Protein AF-A0A969KQF0-F1 (afdb_monomer_lite)

Foldseek 3Di:
DDDDDDDDDDPVVCVVVVHDPVVVVLVVQLVVLVVCVVVVNDDPQVSCVSSVHDSVPPPDDPPPPPPPDPDD

Radius of gyration: 18.61 Å; chains: 1; bounding box: 50×41×46 Å

Secondary structure (DSSP, 8-state):
----------HHHHHHTTS-HHHHHHHHHHHHHHHHHHTTSS-HHHHHHHHT--GGG---------------

Structure (mmCIF, N/CA/C/O backbone):
data_AF-A0A969KQF0-F1
#
_entry.id   AF-A0A969KQF0-F1
#
loop_
_atom_site.group_PDB
_atom_site.id
_atom_site.type_symbol
_atom_site.label_atom_id
_atom_site.label_alt_id
_atom_site.label_comp_id
_atom_site.label_asym_id
_atom_site.label_entity_id
_atom_site.label_seq_id
_atom_site.pdbx_PDB_ins_code
_atom_site.Cartn_x
_atom_site.Cartn_y
_atom_site.Cartn_z
_atom_site.occupancy
_atom_site.B_iso_or_equiv
_atom_site.auth_seq_id
_atom_site.auth_comp_id
_atom_site.auth_asym_id
_atom_site.auth_atom_id
_atom_site.pdbx_PDB_model_num
ATOM 1 N N . MET A 1 1 ? 5.885 15.932 -10.895 1.00 71.88 1 MET A N 1
ATOM 2 C CA . MET A 1 1 ? 4.467 16.180 -10.554 1.00 71.88 1 MET A CA 1
ATOM 3 C C . MET A 1 1 ? 3.997 14.967 -9.776 1.00 71.88 1 MET A C 1
ATOM 5 O O . MET A 1 1 ? 4.254 13.863 -10.238 1.00 71.88 1 MET A O 1
ATOM 9 N N . ASN A 1 2 ? 3.394 15.155 -8.603 1.00 79.00 2 ASN A N 1
ATOM 10 C CA . ASN A 1 2 ? 3.011 14.055 -7.715 1.00 79.00 2 ASN A CA 1
ATOM 11 C C . ASN A 1 2 ? 1.483 14.019 -7.626 1.00 79.00 2 ASN A C 1
ATOM 13 O O . ASN A 1 2 ? 0.859 15.064 -7.457 1.00 79.00 2 ASN A O 1
ATOM 17 N N . HIS A 1 3 ? 0.895 12.830 -7.748 1.00 88.12 3 HIS A N 1
ATOM 18 C CA . HIS A 1 3 ? -0.551 12.625 -7.670 1.00 88.12 3 HIS A CA 1
ATOM 19 C C . HIS A 1 3 ? -0.893 11.822 -6.415 1.00 88.12 3 HIS A C 1
ATOM 21 O O . HIS A 1 3 ? -0.193 10.866 -6.086 1.00 88.12 3 HIS A O 1
ATOM 27 N N . GLN A 1 4 ? -1.970 12.208 -5.730 1.00 89.81 4 GLN A N 1
ATOM 28 C CA . GLN A 1 4 ? -2.494 11.484 -4.576 1.00 89.81 4 GLN A CA 1
ATOM 29 C C . GLN A 1 4 ? -3.728 10.684 -4.989 1.00 89.81 4 GLN A C 1
ATOM 31 O O . GLN A 1 4 ? -4.659 11.229 -5.578 1.00 89.81 4 GLN A O 1
ATOM 36 N N . ILE A 1 5 ? -3.721 9.394 -4.659 1.00 90.56 5 ILE A N 1
ATOM 37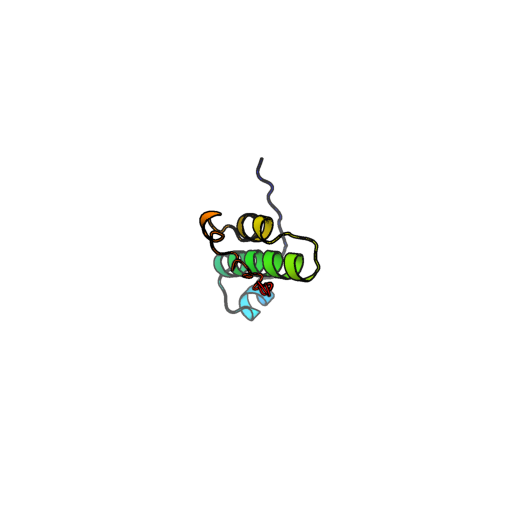 C CA . ILE A 1 5 ? -4.852 8.487 -4.849 1.00 90.56 5 ILE A CA 1
ATOM 38 C C . ILE A 1 5 ? -5.429 8.177 -3.468 1.00 90.56 5 ILE A C 1
ATOM 40 O O . ILE A 1 5 ? -4.692 7.755 -2.578 1.00 90.56 5 ILE A O 1
ATOM 44 N N . THR A 1 6 ? -6.733 8.391 -3.289 1.00 93.62 6 THR A N 1
ATOM 45 C CA . THR A 1 6 ? -7.435 8.145 -2.022 1.00 93.62 6 THR A CA 1
ATOM 46 C C . THR A 1 6 ? -8.387 6.972 -2.189 1.00 93.62 6 THR A C 1
ATOM 48 O O . THR A 1 6 ? -9.226 6.981 -3.088 1.00 93.62 6 THR A O 1
ATOM 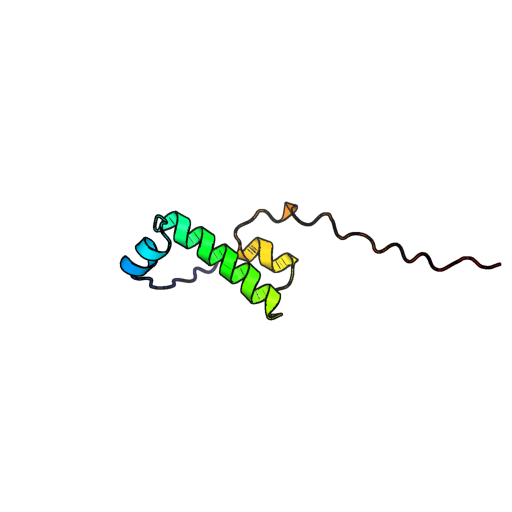51 N N . ILE A 1 7 ? -8.269 5.978 -1.311 1.00 92.62 7 ILE A N 1
ATOM 52 C CA . ILE A 1 7 ? -9.170 4.826 -1.254 1.00 92.62 7 ILE A CA 1
ATOM 53 C C . ILE A 1 7 ? -9.906 4.908 0.087 1.00 92.62 7 ILE A C 1
ATOM 55 O O . ILE A 1 7 ? -9.244 4.837 1.123 1.00 92.62 7 ILE A O 1
ATOM 59 N N . PRO A 1 8 ? -11.235 5.108 0.105 1.00 94.44 8 PRO A N 1
ATOM 60 C CA . PRO A 1 8 ? -11.995 5.057 1.344 1.00 94.44 8 PRO A CA 1
ATOM 61 C C . PRO A 1 8 ? -12.002 3.620 1.872 1.00 94.44 8 PRO A C 1
ATOM 63 O O . PRO A 1 8 ? -12.311 2.682 1.138 1.00 94.44 8 PRO A O 1
ATOM 66 N N . VAL A 1 9 ? -11.656 3.458 3.145 1.00 93.00 9 VAL A N 1
ATOM 67 C CA . VAL A 1 9 ? -11.614 2.165 3.832 1.00 93.00 9 VAL A CA 1
ATOM 68 C C . VAL A 1 9 ? -12.280 2.336 5.192 1.00 93.00 9 VAL A C 1
ATOM 70 O O . VAL A 1 9 ? -12.012 3.313 5.887 1.00 93.00 9 VAL A O 1
ATOM 73 N N . SER A 1 10 ? -13.162 1.408 5.558 1.00 96.12 10 SER A N 1
ATOM 74 C CA . SER A 1 10 ? -13.842 1.421 6.856 1.00 96.12 10 SER A CA 1
ATOM 75 C C . SER A 1 10 ? -12.894 1.008 7.982 1.00 96.12 10 SER A C 1
ATOM 77 O O . SER A 1 10 ? -12.032 0.150 7.780 1.00 96.12 10 SER A O 1
ATOM 79 N N . ASP A 1 11 ? -13.116 1.519 9.195 1.00 95.06 11 ASP A N 1
ATOM 80 C CA . ASP A 1 11 ? -12.360 1.108 10.388 1.00 95.06 11 ASP A CA 1
ATOM 81 C C . ASP A 1 11 ? -12.397 -0.411 10.620 1.00 95.06 11 ASP A C 1
ATOM 83 O O . ASP A 1 11 ? -11.390 -1.001 10.997 1.00 95.06 11 ASP A O 1
ATOM 87 N N . GLU A 1 12 ? -13.523 -1.070 10.321 1.00 96.88 12 GLU A N 1
ATOM 88 C CA . GLU A 1 12 ? -13.652 -2.533 10.401 1.00 96.88 12 GLU A CA 1
ATOM 89 C C . GLU A 1 12 ? -12.638 -3.254 9.499 1.00 96.88 12 GLU A C 1
ATOM 91 O O . GLU A 1 12 ? -12.032 -4.246 9.898 1.00 96.88 12 GLU A O 1
ATOM 96 N N . THR A 1 13 ? -12.403 -2.737 8.293 1.00 95.06 13 THR A N 1
ATOM 97 C CA . THR A 1 13 ? -11.430 -3.314 7.359 1.00 95.06 13 THR A CA 1
ATOM 98 C C . THR A 1 13 ? -10.003 -3.117 7.862 1.00 95.06 13 THR A C 1
ATOM 100 O O . THR A 1 13 ? -9.201 -4.047 7.796 1.00 95.06 13 THR A O 1
ATOM 103 N N . ILE A 1 14 ? -9.689 -1.942 8.415 1.00 95.19 14 ILE A N 1
ATOM 104 C CA . ILE A 1 14 ? -8.381 -1.678 9.036 1.00 95.19 14 ILE A CA 1
ATOM 105 C C . ILE A 1 14 ? -8.161 -2.605 10.241 1.00 95.19 14 ILE A C 1
ATOM 107 O O . ILE A 1 14 ? -7.086 -3.188 10.394 1.00 95.19 14 ILE A O 1
ATOM 111 N N . LEU A 1 15 ? -9.202 -2.821 11.049 1.00 94.81 15 LEU A N 1
ATOM 112 C CA . LEU A 1 15 ? -9.175 -3.753 12.173 1.00 94.81 15 LEU A CA 1
ATOM 113 C C . LEU A 1 15 ? -8.961 -5.202 11.710 1.00 94.81 15 LEU A C 1
ATOM 115 O O . LEU A 1 15 ? -8.163 -5.923 12.308 1.00 94.81 15 LEU A O 1
ATOM 119 N N . ALA A 1 16 ? -9.625 -5.622 10.630 1.00 95.25 16 ALA A N 1
ATOM 120 C CA . ALA A 1 16 ? -9.460 -6.952 10.043 1.00 95.25 16 ALA A CA 1
ATOM 121 C C . ALA A 1 16 ? -8.041 -7.182 9.494 1.00 95.25 16 ALA A C 1
ATOM 123 O O . ALA A 1 16 ? -7.513 -8.291 9.606 1.00 95.25 16 ALA A O 1
ATOM 124 N N . LEU A 1 17 ? -7.401 -6.129 8.972 1.00 92.12 17 LEU A N 1
ATOM 125 C CA . LEU A 1 17 ? -5.988 -6.130 8.573 1.00 92.12 17 LEU A CA 1
ATOM 126 C C . LEU A 1 17 ? -5.025 -6.174 9.770 1.00 92.12 17 LEU A C 1
ATOM 128 O O . LEU A 1 17 ? -3.837 -6.411 9.579 1.00 92.12 17 LEU A O 1
ATOM 132 N N . LYS A 1 18 ? -5.519 -5.986 11.004 1.00 95.50 18 LYS A N 1
ATOM 133 C CA . LYS A 1 18 ? -4.717 -5.934 12.240 1.00 95.50 18 LYS A CA 1
ATOM 134 C C . LYS A 1 18 ? -3.600 -4.887 12.176 1.00 95.50 18 LYS A C 1
ATOM 136 O O . LYS A 1 18 ? -2.535 -5.069 12.764 1.00 95.50 18 LYS A O 1
ATOM 141 N N . ALA A 1 19 ? -3.862 -3.787 11.480 1.00 92.75 19 ALA A N 1
ATOM 142 C CA . ALA A 1 19 ? -2.911 -2.714 11.246 1.00 92.75 19 ALA A CA 1
ATOM 143 C C . ALA A 1 19 ? -3.453 -1.383 11.780 1.00 92.75 19 ALA A C 1
ATOM 145 O O . ALA A 1 19 ? -4.648 -1.215 12.014 1.00 92.75 19 ALA A O 1
ATOM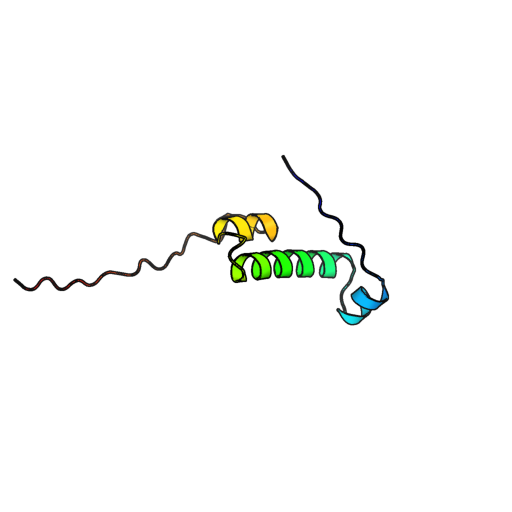 146 N N . THR A 1 20 ? -2.567 -0.405 11.955 1.00 95.00 20 THR A N 1
ATOM 147 C CA . THR A 1 20 ? -2.992 0.992 12.102 1.00 95.00 20 THR A CA 1
ATOM 148 C C . THR A 1 20 ? -3.318 1.574 10.721 1.00 95.00 20 THR A C 1
ATOM 150 O O . THR A 1 20 ? -2.816 1.061 9.720 1.00 95.00 20 THR A O 1
ATOM 153 N N . PRO A 1 21 ? -4.092 2.672 10.617 1.00 92.69 21 PRO A N 1
ATOM 154 C CA . PRO A 1 21 ? -4.402 3.281 9.320 1.00 92.69 21 PRO A CA 1
ATOM 155 C C . PRO A 1 21 ? -3.159 3.646 8.491 1.00 92.69 21 PRO A C 1
ATOM 157 O O . PRO A 1 21 ? -3.159 3.484 7.273 1.00 92.69 21 PRO A O 1
ATOM 160 N N . GLY A 1 22 ? -2.084 4.099 9.149 1.00 92.44 22 GLY A N 1
ATOM 161 C CA . GLY A 1 22 ? -0.809 4.400 8.492 1.00 92.44 22 GLY A CA 1
ATOM 162 C C . GLY A 1 22 ? -0.153 3.153 7.897 1.00 92.44 22 GLY A C 1
ATOM 163 O O . GLY A 1 22 ? 0.136 3.130 6.703 1.00 92.44 22 GLY A O 1
ATOM 164 N N . HIS A 1 23 ? -0.009 2.095 8.704 1.00 93.50 23 HIS A N 1
ATOM 165 C CA . HIS A 1 23 ? 0.552 0.817 8.252 1.00 93.50 23 HIS A CA 1
ATOM 166 C C . HIS A 1 23 ? -0.289 0.178 7.140 1.00 93.50 23 HIS A C 1
ATOM 168 O O . HIS A 1 23 ? 0.256 -0.256 6.130 1.00 93.50 23 HIS A O 1
ATOM 174 N N . ALA A 1 24 ? -1.618 0.197 7.269 1.00 94.44 24 ALA A N 1
ATOM 175 C CA . ALA A 1 24 ? -2.518 -0.300 6.233 1.00 94.44 24 ALA A CA 1
ATOM 176 C C . ALA A 1 24 ? -2.339 0.462 4.909 1.00 94.44 24 ALA A C 1
ATOM 178 O O . ALA A 1 24 ? -2.373 -0.140 3.838 1.00 94.44 24 ALA A O 1
ATOM 179 N N . GLY A 1 25 ? -2.112 1.779 4.959 1.00 93.31 25 GLY A N 1
ATOM 180 C CA . GLY A 1 25 ? -1.828 2.587 3.772 1.00 93.31 25 GLY A CA 1
ATOM 181 C C . GLY A 1 25 ? -0.516 2.209 3.075 1.00 93.31 25 GLY A C 1
ATOM 182 O O . GLY A 1 25 ? -0.461 2.178 1.843 1.00 93.31 25 GLY A O 1
ATOM 183 N N . GLU A 1 26 ? 0.531 1.903 3.840 1.00 92.69 26 GLU A N 1
ATOM 184 C CA . GLU A 1 26 ? 1.820 1.435 3.314 1.00 92.69 26 GLU A CA 1
ATOM 185 C C . GLU A 1 26 ? 1.701 0.041 2.683 1.00 92.69 26 GLU A C 1
ATOM 187 O O . GLU A 1 26 ? 2.139 -0.166 1.547 1.00 92.69 26 GLU A O 1
ATOM 192 N N . GLU A 1 27 ? 1.035 -0.890 3.368 1.00 92.62 27 GLU A N 1
ATOM 193 C CA . GLU A 1 27 ? 0.789 -2.247 2.869 1.00 92.62 27 GLU A CA 1
ATOM 194 C C . GLU A 1 27 ? -0.078 -2.243 1.606 1.00 92.62 27 GLU A C 1
ATOM 196 O O . GLU A 1 27 ? 0.265 -2.900 0.621 1.00 92.62 27 GLU A O 1
ATOM 201 N N . LEU A 1 28 ? -1.161 -1.458 1.583 1.00 93.62 28 LEU A N 1
ATOM 202 C CA . LEU A 1 28 ? -2.025 -1.318 0.407 1.00 93.62 28 LEU A CA 1
ATOM 203 C C . LEU A 1 28 ? -1.272 -0.724 -0.783 1.00 93.62 28 LEU A C 1
ATOM 205 O O . LEU A 1 28 ? -1.470 -1.163 -1.918 1.00 93.62 28 LEU A O 1
ATOM 209 N N . ARG A 1 29 ? -0.391 0.251 -0.542 1.00 93.00 29 ARG A N 1
ATOM 210 C CA . ARG A 1 29 ? 0.447 0.835 -1.593 1.00 93.00 29 ARG A CA 1
ATOM 211 C C . ARG A 1 29 ? 1.378 -0.216 -2.200 1.00 93.00 29 ARG A C 1
ATOM 213 O O . ARG A 1 29 ? 1.464 -0.313 -3.426 1.00 93.00 29 ARG A O 1
ATOM 220 N N . LEU A 1 30 ? 2.038 -1.018 -1.364 1.00 93.38 30 LEU A N 1
ATOM 221 C CA . LEU A 1 30 ? 2.913 -2.096 -1.823 1.00 93.38 30 LEU A CA 1
ATOM 222 C C . LEU A 1 30 ? 2.126 -3.182 -2.569 1.00 93.38 30 LEU A C 1
ATOM 224 O O . LEU A 1 30 ? 2.506 -3.569 -3.676 1.00 93.38 30 LEU A O 1
ATOM 228 N N . ALA A 1 31 ? 1.003 -3.629 -2.007 1.00 94.62 31 ALA A N 1
ATOM 229 C CA . ALA A 1 31 ? 0.139 -4.634 -2.616 1.00 94.62 31 ALA A CA 1
ATOM 230 C C . ALA A 1 31 ? -0.391 -4.177 -3.984 1.00 94.62 31 ALA A C 1
ATOM 232 O O . ALA A 1 31 ? -0.397 -4.959 -4.934 1.00 94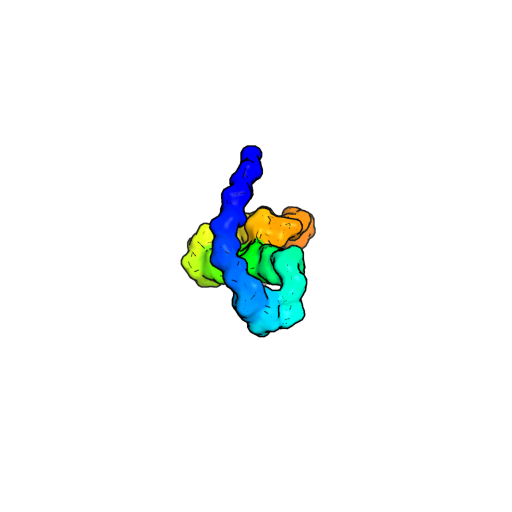.62 31 ALA A O 1
ATOM 233 N N . ALA A 1 32 ? -0.773 -2.904 -4.121 1.00 95.12 32 ALA A N 1
ATOM 234 C CA . ALA A 1 32 ? -1.178 -2.331 -5.401 1.00 95.12 32 ALA A CA 1
ATOM 235 C C . ALA A 1 32 ? -0.025 -2.332 -6.418 1.00 95.12 32 ALA A C 1
ATOM 237 O O . ALA A 1 32 ? -0.232 -2.727 -7.566 1.00 95.12 32 ALA A O 1
ATOM 238 N N . ALA A 1 33 ? 1.187 -1.941 -6.007 1.00 94.75 33 ALA A N 1
ATOM 239 C CA . ALA A 1 33 ? 2.361 -1.948 -6.879 1.00 94.75 33 ALA A CA 1
ATOM 240 C C . ALA A 1 33 ? 2.665 -3.360 -7.408 1.00 94.75 33 ALA A C 1
ATOM 242 O O . ALA A 1 33 ? 2.821 -3.548 -8.617 1.00 94.75 33 ALA A O 1
ATOM 243 N N . ILE A 1 34 ? 2.673 -4.356 -6.517 1.00 95.19 34 ILE A N 1
ATOM 244 C CA . ILE A 1 34 ? 2.887 -5.764 -6.874 1.00 95.19 34 ILE A CA 1
ATOM 245 C C . ILE A 1 34 ? 1.770 -6.245 -7.796 1.00 95.19 34 ILE A C 1
ATOM 247 O O . ILE A 1 34 ? 2.045 -6.779 -8.869 1.00 95.19 34 ILE A O 1
ATOM 251 N N . LYS A 1 35 ? 0.504 -6.003 -7.434 1.00 96.38 35 LYS A N 1
ATOM 252 C CA . LYS A 1 35 ? -0.617 -6.530 -8.210 1.00 96.38 35 LYS A CA 1
ATOM 253 C C . LYS A 1 35 ? -0.646 -5.974 -9.625 1.00 96.38 35 LYS A C 1
ATOM 255 O O . LYS A 1 35 ? -0.898 -6.710 -10.575 1.00 96.38 35 LYS A O 1
ATOM 260 N N . LEU A 1 36 ? -0.378 -4.680 -9.771 1.00 95.62 36 LEU A N 1
ATOM 261 C CA . LEU A 1 36 ? -0.334 -4.028 -11.072 1.00 95.62 36 LEU A CA 1
ATOM 262 C C . LEU A 1 36 ? 0.862 -4.488 -11.917 1.00 95.62 36 LEU A C 1
ATOM 264 O O . LEU A 1 36 ? 0.736 -4.520 -13.139 1.00 95.62 36 LEU A O 1
ATOM 268 N N . TYR A 1 37 ? 1.982 -4.878 -11.306 1.00 95.25 37 TYR A N 1
ATOM 269 C CA . TYR A 1 37 ? 3.082 -5.539 -12.013 1.00 95.25 37 TYR A CA 1
ATOM 270 C C . TYR A 1 37 ? 2.685 -6.940 -12.495 1.00 95.25 37 TYR A C 1
ATOM 272 O O . TYR A 1 37 ? 2.836 -7.238 -13.677 1.00 95.25 37 TYR A O 1
ATOM 280 N N . GLU A 1 38 ? 2.092 -7.760 -11.621 1.00 95.94 38 GLU A N 1
ATOM 281 C CA . GLU A 1 38 ? 1.623 -9.113 -11.965 1.00 95.94 38 GLU A CA 1
ATOM 282 C C . GLU A 1 38 ? 0.650 -9.118 -13.149 1.00 95.94 38 GLU A C 1
ATOM 284 O O . GLU A 1 38 ? 0.718 -9.998 -14.003 1.00 95.94 38 GLU A O 1
ATOM 289 N N . VAL A 1 39 ? -0.256 -8.134 -13.218 1.00 97.69 39 VAL A N 1
ATOM 290 C CA . VAL A 1 39 ? -1.229 -8.021 -14.320 1.00 97.69 39 VAL A CA 1
ATOM 291 C C . VAL A 1 39 ? -0.691 -7.255 -15.539 1.00 97.69 39 VAL A C 1
ATOM 293 O O . VAL A 1 39 ? -1.466 -6.889 -16.423 1.00 97.69 39 VAL A O 1
ATOM 296 N N . GLY A 1 40 ? 0.614 -6.966 -15.588 1.00 95.00 40 GLY A N 1
ATOM 297 C CA . GLY A 1 40 ? 1.280 -6.324 -16.727 1.00 95.00 40 GLY A CA 1
ATOM 298 C C . GLY A 1 40 ? 0.968 -4.834 -16.912 1.00 95.00 40 GLY A C 1
ATOM 299 O O . GLY A 1 40 ? 1.193 -4.289 -17.992 1.00 95.00 40 GLY A O 1
ATOM 300 N N . ARG A 1 41 ? 0.436 -4.154 -15.887 1.00 95.69 41 ARG A N 1
ATOM 301 C CA . ARG A 1 41 ? 0.118 -2.713 -15.920 1.00 95.69 41 ARG A CA 1
ATOM 302 C C . ARG A 1 41 ? 1.246 -1.814 -15.416 1.00 95.69 41 ARG A C 1
ATOM 304 O O . ARG A 1 41 ? 1.234 -0.626 -15.729 1.00 95.69 41 ARG A O 1
ATOM 311 N N . LEU A 1 42 ? 2.193 -2.354 -14.650 1.00 92.50 42 LEU A N 1
ATOM 312 C CA . LEU A 1 42 ? 3.417 -1.667 -14.232 1.00 92.50 42 LEU A CA 1
ATOM 313 C C . LEU A 1 42 ? 4.653 -2.427 -14.708 1.00 92.50 42 LEU A C 1
ATOM 315 O O . LEU A 1 42 ? 4.667 -3.653 -14.726 1.00 92.50 42 LEU A O 1
ATOM 319 N N . SER A 1 43 ? 5.711 -1.687 -15.039 1.00 89.94 43 SER A N 1
ATOM 320 C CA . SER A 1 43 ? 7.055 -2.242 -15.219 1.00 89.94 43 SER A CA 1
ATOM 321 C C . SER A 1 43 ? 7.773 -2.375 -13.873 1.00 89.94 43 SER A C 1
ATOM 323 O O . SER A 1 43 ? 7.423 -1.695 -12.908 1.00 89.94 43 SER A O 1
ATOM 325 N N . SER A 1 44 ? 8.830 -3.188 -13.815 1.00 81.50 44 SER A N 1
ATOM 326 C CA . SER A 1 44 ? 9.672 -3.346 -12.617 1.00 81.50 44 SER A CA 1
ATOM 327 C C . SER A 1 44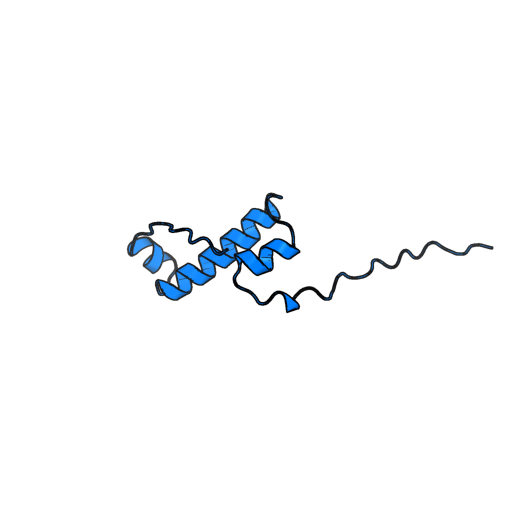 ? 10.239 -2.013 -12.099 1.00 81.50 44 SER A C 1
ATOM 329 O O . SER A 1 44 ? 10.253 -1.776 -10.894 1.00 81.50 44 SER A O 1
ATOM 331 N N . GLY A 1 45 ? 10.619 -1.094 -12.996 1.00 82.06 45 GLY A N 1
ATOM 332 C CA . GLY A 1 45 ? 11.072 0.255 -12.629 1.00 82.06 45 GLY A CA 1
ATOM 333 C C . GLY A 1 45 ? 9.959 1.166 -12.093 1.00 82.06 45 GLY A C 1
ATOM 334 O O . GLY A 1 45 ? 10.221 2.053 -11.281 1.00 82.06 45 GLY A O 1
ATOM 335 N N . ALA A 1 46 ? 8.707 0.938 -12.502 1.00 87.25 46 ALA A N 1
ATOM 336 C CA . ALA A 1 46 ? 7.556 1.699 -12.022 1.00 87.25 46 ALA A CA 1
ATOM 337 C C . ALA A 1 46 ? 7.049 1.211 -10.652 1.00 87.25 46 ALA A C 1
ATOM 339 O O . ALA A 1 46 ? 6.465 2.000 -9.907 1.00 87.25 46 ALA A O 1
ATOM 340 N N . VAL A 1 47 ? 7.311 -0.050 -10.284 1.00 88.94 47 VAL A N 1
ATOM 341 C CA . VAL A 1 47 ? 6.941 -0.614 -8.972 1.00 88.94 47 VAL A CA 1
ATOM 342 C C . VAL A 1 47 ? 7.571 0.178 -7.829 1.00 88.94 47 VAL A C 1
ATOM 344 O O . VAL A 1 47 ? 6.855 0.540 -6.903 1.00 88.94 47 VAL A O 1
ATOM 347 N N . ALA A 1 48 ? 8.864 0.519 -7.904 1.00 87.88 48 ALA A N 1
ATOM 348 C CA . ALA A 1 48 ? 9.543 1.271 -6.841 1.00 87.88 48 ALA A CA 1
ATOM 349 C C . ALA A 1 48 ? 8.895 2.645 -6.595 1.00 87.88 48 ALA A C 1
ATOM 351 O O . ALA A 1 48 ? 8.664 3.036 -5.451 1.00 87.88 48 ALA A O 1
ATOM 352 N N . ALA A 1 49 ? 8.521 3.340 -7.675 1.00 87.06 49 ALA A N 1
ATOM 353 C CA . ALA A 1 49 ? 7.848 4.633 -7.594 1.00 87.06 49 ALA A CA 1
ATOM 354 C C . ALA A 1 49 ? 6.452 4.521 -6.959 1.00 87.06 49 ALA A C 1
ATOM 356 O O . ALA A 1 49 ? 6.100 5.341 -6.112 1.00 87.06 49 ALA A O 1
ATOM 357 N N . VAL A 1 50 ? 5.671 3.497 -7.327 1.00 88.06 50 VAL A N 1
ATOM 358 C CA . VAL A 1 50 ? 4.329 3.273 -6.761 1.00 88.06 50 VAL A CA 1
ATOM 359 C C . VAL A 1 50 ? 4.408 2.786 -5.316 1.00 88.06 50 VAL A C 1
ATOM 361 O O . VAL A 1 50 ? 3.638 3.262 -4.490 1.00 88.06 50 VAL A O 1
ATOM 364 N N . ALA A 1 51 ? 5.359 1.913 -4.981 1.00 90.19 51 ALA A N 1
ATOM 365 C CA . ALA A 1 51 ? 5.563 1.384 -3.632 1.00 90.19 51 ALA A CA 1
ATOM 366 C C . ALA A 1 51 ? 6.106 2.433 -2.641 1.00 90.19 51 ALA A C 1
ATOM 368 O O . ALA A 1 51 ? 6.122 2.190 -1.438 1.00 90.19 51 ALA A O 1
ATOM 369 N N . GLY A 1 52 ? 6.538 3.608 -3.114 1.00 82.12 52 GLY A N 1
ATOM 370 C CA . GLY A 1 52 ? 7.203 4.608 -2.274 1.00 82.12 52 GLY A CA 1
ATOM 371 C C . GLY A 1 52 ? 8.589 4.160 -1.805 1.00 82.12 52 GLY A C 1
ATOM 372 O O . GLY A 1 52 ? 9.060 4.616 -0.766 1.00 82.12 52 GLY A O 1
ATOM 373 N N . MET A 1 53 ? 9.225 3.262 -2.559 1.00 77.94 53 MET A N 1
ATOM 374 C CA . MET A 1 53 ? 10.566 2.759 -2.288 1.00 77.94 53 MET A CA 1
ATOM 375 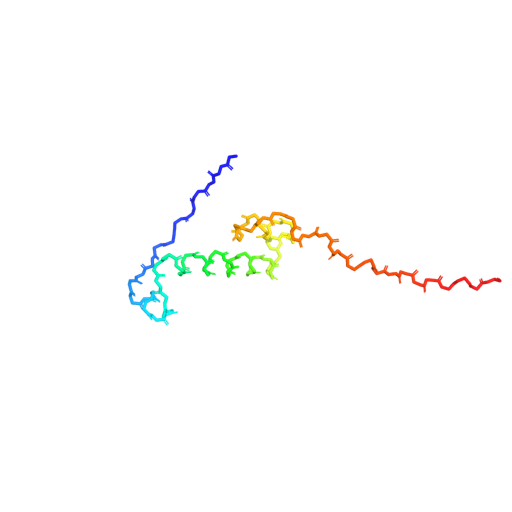C C . MET A 1 53 ? 11.613 3.603 -3.031 1.00 77.94 53 MET A C 1
ATOM 377 O O . MET A 1 53 ? 11.367 4.045 -4.158 1.00 77.94 53 MET A O 1
ATOM 381 N N . PRO A 1 54 ? 12.805 3.823 -2.449 1.00 61.28 54 PRO A N 1
ATOM 382 C CA . PRO A 1 54 ? 13.894 4.479 -3.161 1.00 61.28 54 PRO A CA 1
ATOM 383 C C . PRO A 1 54 ? 14.287 3.667 -4.409 1.00 61.28 54 PRO A C 1
ATOM 385 O O . PRO A 1 54 ? 14.498 2.459 -4.335 1.00 61.28 54 PRO A O 1
ATOM 388 N N . GLN A 1 55 ? 14.419 4.336 -5.563 1.00 60.06 55 GLN A N 1
ATOM 389 C CA . GLN A 1 55 ? 14.713 3.716 -6.872 1.00 60.06 55 GLN A CA 1
ATOM 390 C C . GLN A 1 55 ? 16.037 2.927 -6.932 1.00 60.06 55 GLN A C 1
ATOM 392 O O . GLN A 1 55 ? 16.264 2.187 -7.885 1.00 60.06 55 GLN A O 1
ATOM 397 N N . ALA A 1 56 ? 16.899 3.044 -5.918 1.00 51.94 56 ALA A N 1
ATOM 398 C CA . ALA A 1 56 ? 18.203 2.384 -5.852 1.00 51.94 56 ALA A CA 1
ATOM 399 C C . ALA A 1 56 ? 18.145 0.847 -5.711 1.00 51.94 56 ALA A C 1
ATOM 401 O O . ALA A 1 56 ? 19.190 0.204 -5.724 1.00 51.94 56 ALA A O 1
ATOM 402 N N . PHE A 1 57 ? 16.961 0.235 -5.589 1.00 45.66 57 PHE A N 1
ATOM 403 C CA . PHE A 1 57 ? 16.837 -1.214 -5.390 1.00 45.66 57 PHE A CA 1
ATOM 404 C C . PHE A 1 57 ? 16.919 -2.061 -6.681 1.00 45.66 57 PHE A C 1
ATOM 406 O O . PHE A 1 57 ? 16.866 -3.283 -6.607 1.00 45.66 57 PHE A O 1
ATOM 413 N N . CYS A 1 58 ? 17.093 -1.472 -7.871 1.00 45.25 58 CYS A N 1
ATOM 414 C CA . CYS A 1 58 ? 17.277 -2.245 -9.108 1.00 45.25 58 CYS A CA 1
ATOM 415 C C . CYS A 1 58 ? 18.661 -1.994 -9.727 1.00 45.25 58 CYS A C 1
ATOM 417 O O . CYS A 1 58 ? 18.794 -1.258 -10.700 1.00 45.25 58 CYS A O 1
ATOM 419 N N . HIS A 1 59 ? 19.697 -2.601 -9.139 1.00 46.00 59 HIS A N 1
ATOM 420 C CA . HIS A 1 59 ? 21.014 -2.765 -9.778 1.00 46.00 59 HIS A CA 1
ATOM 421 C C . HIS A 1 59 ? 21.334 -4.245 -10.088 1.00 46.00 59 HIS A C 1
ATOM 423 O O . HIS A 1 59 ? 22.415 -4.557 -10.576 1.00 46.00 59 HIS A O 1
ATOM 429 N N . ASP A 1 60 ? 20.398 -5.167 -9.845 1.00 45.91 60 ASP A N 1
ATOM 430 C CA . ASP A 1 60 ? 20.587 -6.594 -10.115 1.00 45.91 60 ASP A CA 1
ATOM 431 C C . ASP A 1 60 ? 19.502 -7.106 -11.069 1.00 45.91 60 ASP A C 1
ATOM 433 O O . ASP A 1 60 ? 18.464 -7.637 -10.679 1.00 45.91 60 ASP A O 1
ATOM 437 N N . THR A 1 61 ? 19.718 -6.884 -12.364 1.00 43.12 61 THR A N 1
ATOM 438 C CA . THR A 1 61 ? 19.293 -7.877 -13.351 1.00 43.12 61 THR A CA 1
ATOM 439 C C . THR A 1 61 ? 20.380 -8.945 -13.363 1.00 43.12 61 THR A C 1
ATOM 441 O O . THR A 1 61 ? 21.509 -8.597 -13.730 1.00 43.12 61 THR A O 1
ATOM 444 N N . PRO A 1 62 ? 20.083 -10.215 -13.037 1.00 46.81 62 PRO A N 1
ATOM 445 C CA . PRO A 1 62 ? 20.964 -11.307 -13.401 1.00 46.81 62 PRO A CA 1
ATOM 446 C C . PRO A 1 62 ? 21.189 -11.191 -14.906 1.00 46.81 62 PRO A C 1
ATOM 448 O O . PRO A 1 62 ? 20.254 -11.342 -15.694 1.00 46.81 62 PRO A O 1
ATOM 451 N N . GLN A 1 63 ? 22.408 -10.837 -15.307 1.00 49.59 63 GLN A N 1
ATOM 452 C CA . GLN A 1 63 ? 22.837 -11.011 -16.684 1.00 49.59 63 GLN A CA 1
ATOM 453 C C . GLN A 1 63 ? 22.694 -12.510 -16.935 1.00 49.59 63 GLN A C 1
ATOM 455 O O . GLN A 1 63 ? 23.463 -13.311 -16.401 1.00 49.59 63 GLN A O 1
ATOM 460 N N . HIS A 1 64 ? 21.647 -12.896 -17.663 1.00 45.94 64 HIS A N 1
ATOM 461 C CA . HIS A 1 64 ? 21.582 -14.214 -18.259 1.00 45.94 64 HIS A CA 1
ATOM 462 C C . HIS A 1 64 ? 22.810 -14.303 -19.159 1.00 45.94 64 HIS A C 1
ATOM 464 O O . HIS A 1 64 ? 22.872 -13.674 -20.210 1.00 45.94 64 HIS A O 1
ATOM 470 N N . VAL A 1 65 ? 23.841 -14.979 -18.663 1.00 56.72 65 VAL A N 1
ATOM 471 C CA . VAL A 1 65 ? 25.026 -15.295 -19.439 1.00 56.72 65 VAL A CA 1
ATOM 472 C C . VAL A 1 65 ? 24.576 -16.269 -20.519 1.00 56.72 65 VAL A C 1
ATOM 474 O O . VAL A 1 65 ? 24.404 -17.460 -20.264 1.00 56.72 65 VAL A O 1
ATOM 477 N N . ASP A 1 66 ? 24.335 -15.756 -21.722 1.00 50.50 66 ASP A N 1
ATOM 478 C CA . ASP A 1 66 ? 24.253 -16.575 -22.923 1.00 50.50 66 ASP A CA 1
ATOM 479 C C . ASP A 1 66 ? 25.613 -17.262 -23.105 1.00 50.50 66 ASP A C 1
ATOM 481 O O . ASP A 1 66 ? 26.532 -16.745 -23.741 1.00 50.50 66 ASP A O 1
ATOM 485 N N . ASN A 1 67 ? 25.763 -18.444 -22.510 1.00 55.62 67 ASN A N 1
ATOM 486 C CA . ASN A 1 67 ? 26.820 -19.382 -22.852 1.00 55.62 67 ASN A CA 1
ATOM 487 C C . ASN A 1 67 ? 26.448 -20.034 -24.189 1.00 55.62 67 ASN A C 1
ATOM 489 O O . ASN A 1 67 ? 26.028 -21.191 -24.243 1.00 55.62 67 ASN A O 1
ATOM 493 N N . GLN A 1 68 ? 26.547 -19.264 -25.274 1.00 53.91 68 GLN A N 1
ATOM 494 C CA . GLN A 1 68 ? 26.603 -19.844 -26.607 1.00 53.91 68 GLN A CA 1
ATOM 495 C C . GLN A 1 68 ? 28.014 -20.366 -26.822 1.00 53.91 68 GLN A C 1
ATOM 497 O O . GLN A 1 68 ? 28.989 -19.616 -26.847 1.00 53.91 68 GLN A O 1
ATOM 502 N N . GLY A 1 69 ? 28.091 -21.690 -26.924 1.00 50.84 69 GLY A N 1
ATOM 503 C CA . GLY A 1 69 ? 29.323 -22.419 -27.128 1.00 50.84 69 GLY A CA 1
ATOM 504 C C . GLY A 1 69 ? 30.112 -21.867 -28.308 1.00 50.84 69 GLY A C 1
ATOM 505 O O . GLY A 1 69 ? 29.661 -21.896 -29.452 1.00 50.84 69 GLY A O 1
ATOM 506 N N . ALA A 1 70 ? 31.337 -21.443 -28.021 1.00 52.22 70 ALA A N 1
ATOM 507 C CA . ALA A 1 70 ? 32.396 -21.417 -29.008 1.00 52.22 70 ALA A CA 1
ATOM 508 C C . ALA A 1 70 ? 32.812 -22.872 -29.276 1.00 52.22 70 ALA A C 1
ATOM 510 O O . ALA A 1 70 ? 33.701 -23.420 -28.629 1.00 52.22 70 ALA A O 1
ATOM 511 N N . ASN A 1 71 ? 32.101 -23.517 -30.199 1.00 55.62 71 ASN A N 1
ATOM 512 C CA . ASN A 1 71 ? 32.662 -24.590 -31.006 1.00 55.62 71 ASN A CA 1
ATOM 513 C C . ASN A 1 71 ? 33.399 -23.937 -32.179 1.00 55.62 71 ASN A C 1
ATOM 515 O O . ASN A 1 71 ? 32.741 -23.419 -33.083 1.00 55.62 71 ASN A O 1
ATOM 519 N N . SER A 1 72 ? 34.732 -23.939 -32.144 1.00 58.41 72 SER A N 1
ATOM 520 C CA . SER A 1 72 ? 35.641 -23.984 -33.302 1.00 58.41 72 SER A CA 1
ATOM 521 C C . SER A 1 72 ? 37.036 -24.363 -32.819 1.00 58.41 72 SER A C 1
ATOM 523 O O . SER A 1 72 ? 37.562 -23.618 -31.963 1.00 58.41 72 SER A O 1
#

Sequence (72 aa):
MNHQITIPVSDETILALKATPGHAGEELRLAAAIKLYEVGRLSSGAVAAVAGMPQAFCHDTPQHVDNQGANS

pLDDT: mean 80.98, std 18.52, range [43.12, 97.69]